Protein AF-A0A843C5N7-F1 (afdb_monomer_lite)

Secondary structure (DSSP, 8-state):
-HHHHHHTTSPB-TTS-EEE-SHHHHHHHHHHHHTTT--HHHHHHHHHHHEEE-HHHIIIIIIT-GGGG--TTPPPPHHHHHHHHHHHHHHHHHHHHHHHHHHHHHHHHHTT-

Radius of gyration: 19.84 Å; chains: 1; bounding box: 40×27×60 Å

Sequence (113 aa):
MELQKFLQTLEKNSVGMYKVYDRFTFDNLFRVLLNEDFEPEDALNFILCNCSLSAIIFEERIYNKYYLSISADDTISPDLAALRNQYLFEIVQNEVLAVVEEIRREIERLEKE

pLDDT: mean 93.26, std 6.06, range [64.69, 98.31]

Structure (mmCIF, N/CA/C/O backbone):
data_AF-A0A843C5N7-F1
#
_entry.id   AF-A0A843C5N7-F1
#
loop_
_atom_site.group_PDB
_atom_site.id
_atom_site.type_symbol
_atom_site.label_atom_id
_atom_site.label_alt_id
_atom_site.label_comp_id
_atom_site.label_asym_id
_atom_site.label_entity_id
_atom_site.label_seq_id
_atom_site.pdbx_PDB_ins_code
_atom_site.Cartn_x
_atom_site.Cartn_y
_atom_site.Cartn_z
_atom_site.occupancy
_atom_site.B_iso_or_equiv
_atom_site.auth_seq_id
_atom_site.auth_comp_id
_atom_site.auth_asym_id
_atom_site.auth_atom_id
_atom_site.pdbx_PDB_model_num
ATOM 1 N N . MET A 1 1 ? -12.938 13.276 -3.064 1.00 64.69 1 MET A N 1
ATOM 2 C CA . MET A 1 1 ? -12.575 13.051 -4.506 1.00 64.69 1 MET A CA 1
ATOM 3 C C . MET A 1 1 ? -11.196 12.404 -4.648 1.00 64.69 1 MET A C 1
ATOM 5 O O . MET A 1 1 ? -10.900 11.828 -5.696 1.00 64.69 1 MET A O 1
ATOM 9 N N . GLU A 1 2 ? -10.349 12.481 -3.625 1.00 85.94 2 GLU A N 1
ATOM 10 C CA . GLU A 1 2 ? -8.999 11.923 -3.662 1.00 85.94 2 GLU A CA 1
ATOM 11 C C . GLU A 1 2 ? -9.010 10.408 -3.479 1.00 85.94 2 GLU A C 1
ATOM 13 O O . GLU A 1 2 ? -8.289 9.714 -4.194 1.00 85.94 2 GLU A O 1
ATOM 18 N N . LEU A 1 3 ? -9.921 9.879 -2.652 1.00 91.31 3 LEU A N 1
ATOM 19 C CA . LEU A 1 3 ? -10.066 8.435 -2.445 1.00 91.31 3 LEU A CA 1
ATOM 20 C C . LEU A 1 3 ? -10.301 7.663 -3.746 1.00 91.31 3 LEU A C 1
ATOM 22 O O . LEU A 1 3 ? -9.590 6.706 -4.029 1.00 91.31 3 LEU A O 1
ATOM 26 N N . GLN A 1 4 ? -11.252 8.082 -4.585 1.00 93.06 4 GLN A N 1
ATOM 27 C CA . GLN A 1 4 ? -11.517 7.384 -5.851 1.00 93.06 4 GLN A CA 1
ATOM 28 C C . GLN A 1 4 ? -10.312 7.409 -6.795 1.00 93.06 4 GLN A C 1
ATOM 30 O O . GLN A 1 4 ? -10.017 6.399 -7.430 1.00 93.06 4 GLN A O 1
ATOM 35 N N . LYS A 1 5 ? -9.605 8.543 -6.870 1.00 93.88 5 LYS A N 1
ATOM 36 C CA . LYS A 1 5 ? -8.386 8.665 -7.679 1.00 93.88 5 LYS A CA 1
ATOM 37 C C . LYS A 1 5 ? -7.288 7.749 -7.150 1.00 93.88 5 LYS A C 1
ATOM 39 O O . LYS A 1 5 ? -6.636 7.081 -7.941 1.00 93.88 5 LYS A O 1
ATOM 44 N N . PHE A 1 6 ? -7.118 7.684 -5.831 1.00 93.44 6 PHE A N 1
ATOM 45 C CA . PHE A 1 6 ? -6.152 6.793 -5.200 1.00 93.44 6 PHE A CA 1
ATOM 46 C C . PHE A 1 6 ? -6.493 5.324 -5.465 1.00 93.44 6 PHE A C 1
ATOM 48 O O . PHE A 1 6 ? -5.645 4.569 -5.916 1.00 93.44 6 PHE A O 1
ATOM 55 N N . LEU A 1 7 ? -7.749 4.916 -5.280 1.00 94.75 7 LEU A N 1
ATOM 56 C CA . LEU A 1 7 ? -8.178 3.534 -5.515 1.00 94.75 7 LEU A CA 1
ATOM 57 C C . LEU A 1 7 ? -7.985 3.080 -6.970 1.00 94.75 7 LEU A C 1
ATOM 59 O O . LEU A 1 7 ? -7.769 1.896 -7.210 1.00 94.75 7 LEU A O 1
ATOM 63 N N . GLN A 1 8 ? -8.037 3.997 -7.939 1.00 94.75 8 GLN A N 1
ATOM 64 C CA . GLN A 1 8 ? -7.759 3.693 -9.348 1.00 94.75 8 GLN A CA 1
ATOM 65 C C . GLN A 1 8 ? -6.286 3.367 -9.626 1.00 94.75 8 GLN A C 1
ATOM 67 O O . GLN A 1 8 ? -6.000 2.751 -10.650 1.00 94.75 8 GLN A O 1
ATOM 72 N N . THR A 1 9 ? -5.357 3.757 -8.747 1.00 94.62 9 THR A N 1
ATOM 73 C CA . THR A 1 9 ? -3.933 3.413 -8.897 1.00 94.62 9 THR A CA 1
ATOM 74 C C . THR A 1 9 ? -3.609 2.019 -8.364 1.00 94.62 9 THR A C 1
ATOM 76 O O . THR A 1 9 ? -2.557 1.470 -8.687 1.00 94.62 9 THR A O 1
ATOM 79 N N . LEU A 1 10 ? -4.505 1.434 -7.563 1.00 95.38 10 LEU A N 1
ATOM 80 C CA . LEU A 1 10 ? -4.294 0.139 -6.934 1.00 95.38 10 LEU A CA 1
ATOM 81 C C . LEU A 1 10 ? -4.721 -1.004 -7.852 1.00 95.38 10 LEU A C 1
ATOM 83 O O . LEU A 1 10 ? -5.828 -1.030 -8.395 1.00 95.38 10 LEU A O 1
ATOM 87 N N . GLU A 1 11 ? -3.860 -2.013 -7.954 1.00 96.31 11 GLU A N 1
ATOM 88 C CA . GLU A 1 11 ? -4.201 -3.265 -8.617 1.00 96.31 11 GLU A CA 1
ATOM 89 C C . GLU A 1 11 ? -5.262 -4.028 -7.804 1.00 96.31 11 GLU A C 1
ATOM 91 O O . GLU A 1 11 ? -5.256 -4.020 -6.570 1.00 96.31 11 GLU A O 1
ATOM 96 N N . LYS A 1 12 ? -6.161 -4.736 -8.492 1.00 97.50 12 LYS A N 1
ATOM 97 C CA . LYS A 1 12 ? -7.117 -5.656 -7.868 1.00 97.50 12 LYS A CA 1
ATOM 98 C C . LYS A 1 12 ? -6.681 -7.106 -8.038 1.00 97.50 12 LYS A C 1
ATOM 100 O O . LYS A 1 12 ? -6.068 -7.472 -9.036 1.00 97.50 12 LYS A O 1
ATOM 105 N N . ASN A 1 13 ? -6.999 -7.952 -7.064 1.00 96.25 13 ASN A N 1
ATOM 106 C CA . ASN A 1 13 ? -6.825 -9.398 -7.194 1.00 96.25 13 ASN A CA 1
ATOM 107 C C . ASN A 1 13 ? -7.976 -10.042 -7.999 1.00 96.25 13 ASN A C 1
ATOM 109 O O . ASN A 1 13 ? -8.913 -9.369 -8.431 1.00 96.25 13 ASN A O 1
ATOM 113 N N . SER A 1 14 ? -7.927 -11.366 -8.177 1.00 96.62 14 SER A N 1
ATOM 114 C CA . SER A 1 14 ? -8.911 -12.130 -8.962 1.00 96.62 14 SER A CA 1
ATOM 115 C C . SER A 1 14 ? -10.347 -12.077 -8.426 1.00 96.62 14 SER A C 1
ATOM 117 O O . SER A 1 14 ? -11.275 -12.395 -9.164 1.00 96.62 14 SER A O 1
ATOM 119 N N . VAL A 1 15 ? -10.543 -11.668 -7.170 1.00 96.00 15 VAL A N 1
ATOM 120 C CA . VAL A 1 15 ? -11.864 -11.517 -6.539 1.00 96.00 15 VAL A CA 1
ATOM 121 C C . VAL A 1 15 ? -12.298 -10.051 -6.423 1.00 96.00 15 VAL A C 1
ATOM 123 O O . VAL A 1 15 ? -13.312 -9.754 -5.800 1.00 96.00 15 VAL A O 1
ATOM 126 N N . GLY A 1 16 ? -11.557 -9.124 -7.039 1.00 96.38 16 GLY A N 1
ATOM 127 C CA . GLY A 1 16 ? -11.929 -7.711 -7.137 1.00 96.38 16 GLY A CA 1
ATOM 128 C C . GLY A 1 16 ? -11.545 -6.837 -5.938 1.00 96.38 16 GLY A C 1
ATOM 129 O O . GLY A 1 16 ? -11.964 -5.678 -5.896 1.00 96.38 16 GLY A O 1
ATOM 130 N N . MET A 1 17 ? -10.740 -7.343 -4.998 1.00 97.75 17 MET A N 1
ATOM 131 C CA . MET A 1 17 ? -10.244 -6.574 -3.848 1.00 97.75 17 MET A CA 1
ATOM 132 C C . MET A 1 17 ? -8.951 -5.833 -4.186 1.00 97.75 17 MET A C 1
ATOM 134 O O . MET A 1 17 ? -8.100 -6.379 -4.892 1.00 97.75 17 MET A O 1
ATOM 138 N N . TYR A 1 18 ? -8.769 -4.627 -3.642 1.00 98.25 18 TYR A N 1
ATOM 139 C CA . TYR A 1 18 ? -7.543 -3.842 -3.826 1.00 98.25 18 TYR A CA 1
ATOM 140 C C . TYR A 1 18 ? -6.358 -4.515 -3.131 1.00 98.25 18 TYR A C 1
ATOM 142 O O . TYR A 1 18 ? -6.452 -4.887 -1.963 1.00 98.25 18 TYR A O 1
ATOM 150 N N . LYS A 1 19 ? -5.238 -4.689 -3.828 1.00 97.75 19 LYS A N 1
ATOM 151 C CA . LYS A 1 19 ? -4.024 -5.271 -3.251 1.00 97.75 19 LYS A CA 1
ATOM 152 C C . LYS A 1 19 ? -3.298 -4.219 -2.417 1.00 97.75 19 LYS A C 1
ATOM 154 O O . LYS A 1 19 ? -2.799 -3.236 -2.954 1.00 97.75 19 LYS A O 1
ATOM 159 N N . VAL A 1 20 ? -3.217 -4.445 -1.109 1.00 97.06 20 VAL A N 1
ATOM 160 C CA . VAL A 1 20 ? -2.511 -3.577 -0.159 1.00 97.06 20 VAL A CA 1
ATOM 161 C C . VAL A 1 20 ? -1.565 -4.455 0.654 1.00 97.06 20 VAL A C 1
ATOM 163 O O . VAL A 1 20 ? -1.913 -4.989 1.706 1.00 97.06 20 VAL A O 1
ATOM 166 N N . TYR A 1 21 ? -0.374 -4.692 0.104 1.00 95.88 21 TYR A N 1
ATOM 167 C CA . TYR A 1 21 ? 0.562 -5.692 0.634 1.00 95.88 21 TYR A CA 1
ATOM 168 C C . TYR A 1 21 ? 1.760 -5.102 1.367 1.00 95.88 21 TYR A C 1
ATOM 170 O O . TYR A 1 21 ? 2.406 -5.818 2.134 1.00 95.88 21 TYR A O 1
ATOM 178 N N . ASP A 1 22 ? 2.031 -3.816 1.177 1.00 92.75 22 ASP A N 1
ATOM 179 C CA . ASP A 1 22 ? 3.115 -3.098 1.828 1.00 92.75 22 ASP A CA 1
ATOM 180 C C . ASP A 1 22 ? 2.581 -1.965 2.714 1.00 92.75 22 ASP A C 1
ATOM 182 O O . ASP A 1 22 ? 1.498 -1.410 2.492 1.00 92.75 22 ASP A O 1
ATOM 186 N N . ARG A 1 23 ? 3.374 -1.615 3.732 1.00 91.31 23 ARG A N 1
ATOM 187 C CA . ARG A 1 23 ? 3.032 -0.579 4.712 1.00 91.31 23 ARG A CA 1
ATOM 188 C C . ARG A 1 23 ? 2.803 0.792 4.094 1.00 91.31 23 ARG A C 1
ATOM 190 O O . ARG A 1 23 ? 1.983 1.537 4.610 1.00 91.31 23 ARG A O 1
ATOM 197 N N . PHE A 1 24 ? 3.517 1.147 3.028 1.00 89.44 24 PHE A N 1
ATOM 198 C CA . PHE A 1 24 ? 3.397 2.479 2.445 1.00 89.44 24 PHE A CA 1
ATOM 199 C C . PHE A 1 24 ? 2.043 2.642 1.773 1.00 89.44 24 PHE A C 1
ATOM 201 O O . PHE A 1 24 ? 1.374 3.649 1.984 1.00 89.44 24 PHE A O 1
ATOM 208 N N . THR A 1 25 ? 1.616 1.635 1.014 1.00 93.62 25 THR A N 1
ATOM 209 C CA . THR A 1 25 ? 0.290 1.614 0.398 1.00 93.62 25 THR A CA 1
ATOM 210 C C . THR A 1 25 ? -0.810 1.633 1.455 1.00 93.62 25 THR A C 1
ATOM 212 O O . THR A 1 25 ? -1.756 2.407 1.314 1.00 93.62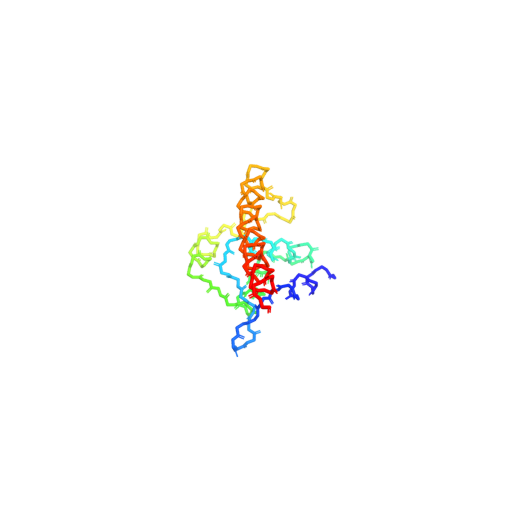 25 THR A O 1
ATOM 215 N N . PHE A 1 26 ? -0.670 0.848 2.532 1.00 95.94 26 PHE A N 1
ATOM 216 C CA . PHE A 1 26 ? -1.622 0.871 3.646 1.00 95.94 26 PHE A CA 1
ATOM 217 C C . PHE A 1 26 ? -1.701 2.258 4.287 1.00 95.94 26 PHE A C 1
ATOM 219 O O . PHE A 1 26 ? -2.785 2.825 4.359 1.00 95.94 26 PHE A O 1
ATOM 226 N N . ASP A 1 27 ? -0.564 2.820 4.703 1.00 94.62 27 ASP A N 1
ATOM 227 C CA . ASP A 1 27 ? -0.525 4.101 5.407 1.00 94.62 27 ASP A CA 1
ATOM 228 C C . ASP A 1 27 ? -1.064 5.227 4.515 1.00 94.62 27 ASP A C 1
ATOM 230 O O . ASP A 1 27 ? -1.824 6.071 4.974 1.00 94.62 27 ASP A O 1
ATOM 234 N N . ASN A 1 28 ? -0.734 5.222 3.220 1.00 93.88 28 ASN A N 1
ATOM 235 C CA . ASN A 1 28 ? -1.253 6.205 2.271 1.00 93.88 28 A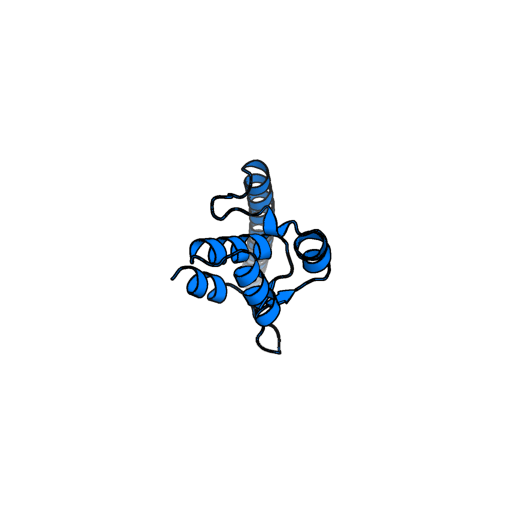SN A CA 1
ATOM 236 C C . ASN A 1 28 ? -2.770 6.082 2.087 1.00 93.88 28 ASN A C 1
ATOM 238 O O . ASN A 1 28 ? -3.460 7.097 2.139 1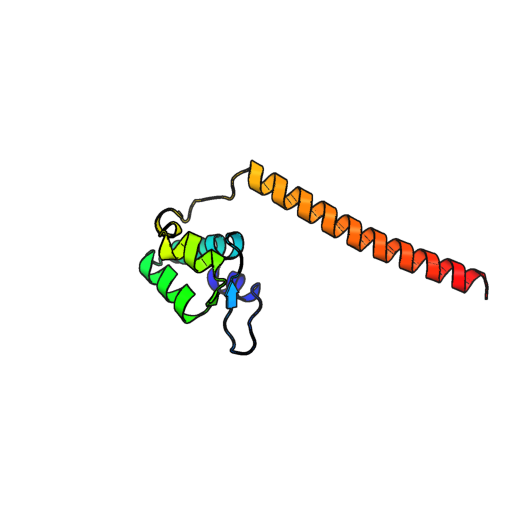.00 93.88 28 ASN A O 1
ATOM 242 N N . LEU A 1 29 ? -3.297 4.865 1.908 1.00 96.19 29 LEU A N 1
ATOM 243 C CA . LEU A 1 29 ? -4.742 4.649 1.811 1.00 96.19 29 LEU A CA 1
ATOM 244 C C . LEU A 1 29 ? -5.449 5.086 3.097 1.00 96.19 29 LEU A C 1
ATOM 246 O O . LEU A 1 29 ? -6.477 5.752 3.033 1.00 96.19 29 LEU A O 1
ATOM 250 N N . PHE A 1 30 ? -4.879 4.741 4.253 1.00 96.62 30 PHE A N 1
ATOM 251 C CA . PHE A 1 30 ? -5.423 5.103 5.555 1.00 96.62 30 PHE A CA 1
ATOM 252 C C . PHE A 1 30 ? -5.500 6.625 5.714 1.00 96.62 30 PHE A C 1
ATOM 254 O O . PHE A 1 30 ? -6.565 7.145 6.021 1.00 96.62 30 PHE A O 1
ATOM 261 N N . ARG A 1 31 ? -4.425 7.359 5.394 1.00 95.06 31 ARG A N 1
ATOM 262 C CA . ARG A 1 31 ? -4.429 8.834 5.416 1.00 95.06 31 ARG A CA 1
ATOM 263 C C . ARG A 1 31 ? -5.460 9.440 4.473 1.00 95.06 31 ARG A C 1
ATOM 265 O O . ARG A 1 31 ? -6.134 10.391 4.844 1.00 95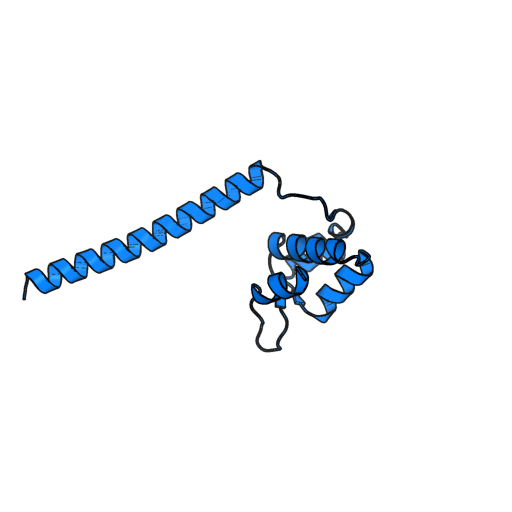.06 31 ARG A O 1
ATOM 272 N N . VAL A 1 32 ? -5.603 8.889 3.267 1.00 95.06 32 VAL A N 1
ATOM 273 C CA . VAL A 1 32 ? -6.614 9.354 2.306 1.00 95.06 32 VAL A CA 1
ATOM 274 C C . VAL A 1 32 ? -8.029 9.153 2.852 1.00 95.06 32 VAL A C 1
ATOM 276 O O . VAL A 1 32 ? -8.875 10.014 2.642 1.00 95.06 32 VAL A O 1
ATOM 279 N N . LEU A 1 33 ? -8.289 8.057 3.570 1.00 96.38 33 LEU A N 1
ATOM 280 C CA . LEU A 1 33 ? -9.576 7.833 4.234 1.00 96.38 33 LEU A CA 1
ATOM 281 C C . LEU A 1 33 ? -9.806 8.847 5.361 1.00 96.38 33 LEU A C 1
ATOM 283 O O . LEU A 1 33 ? -10.872 9.453 5.402 1.00 96.38 33 LEU A O 1
ATOM 287 N N . LEU A 1 34 ? -8.804 9.091 6.213 1.00 95.56 34 LEU A N 1
ATOM 288 C CA . LEU A 1 34 ? -8.896 10.106 7.273 1.00 95.56 34 LEU A CA 1
ATOM 289 C C . LEU A 1 34 ? -9.159 11.515 6.705 1.00 95.56 34 LEU A C 1
ATOM 291 O O . LEU A 1 34 ? -9.961 12.257 7.257 1.00 95.56 34 LEU A O 1
ATOM 295 N N . ASN A 1 35 ? -8.538 11.867 5.573 1.00 94.31 35 ASN A N 1
ATOM 296 C CA . ASN A 1 35 ? -8.765 13.142 4.875 1.00 94.31 35 ASN A CA 1
ATOM 297 C C . ASN A 1 35 ? -10.160 13.273 4.243 1.00 94.31 35 ASN A C 1
ATOM 299 O O . ASN A 1 35 ? -10.560 14.374 3.874 1.00 94.31 35 ASN A O 1
ATOM 303 N N . GLU A 1 36 ? -10.895 12.173 4.083 1.00 94.31 36 GLU A N 1
ATOM 304 C CA . GLU A 1 36 ? -12.294 12.182 3.635 1.00 94.31 36 GLU A CA 1
ATOM 305 C C . GLU A 1 36 ? -13.250 12.021 4.838 1.00 94.31 36 GLU A C 1
ATOM 307 O O . GLU A 1 36 ? -14.355 11.502 4.684 1.00 94.31 36 GLU A O 1
ATOM 312 N N . ASP A 1 37 ? -12.812 12.464 6.025 1.00 94.12 37 ASP A N 1
ATOM 313 C CA . ASP A 1 37 ? -13.558 12.501 7.291 1.00 94.12 37 ASP A CA 1
ATOM 314 C C . ASP A 1 37 ? -13.972 11.120 7.841 1.00 94.12 37 ASP A C 1
ATOM 316 O O . ASP A 1 37 ? -14.956 10.997 8.573 1.00 94.12 37 ASP A O 1
ATOM 320 N N . PHE A 1 38 ? -13.231 10.057 7.507 1.00 96.31 38 PHE A N 1
ATOM 321 C CA . PHE A 1 38 ? -13.424 8.760 8.158 1.00 96.31 38 PHE A CA 1
ATOM 322 C C . PHE A 1 38 ? -12.782 8.772 9.545 1.00 96.31 38 PHE A C 1
ATOM 324 O O . PHE A 1 38 ? -11.606 9.105 9.689 1.00 96.31 38 PHE A O 1
ATOM 331 N N . GLU A 1 39 ? -13.517 8.295 10.549 1.00 96.56 39 GLU A N 1
ATOM 332 C CA . GLU A 1 39 ? -12.922 7.936 11.836 1.00 96.56 39 GLU A CA 1
ATOM 333 C C . GLU A 1 39 ? -11.972 6.731 11.664 1.00 96.56 39 GLU A C 1
ATOM 335 O O . GLU A 1 39 ? -12.177 5.908 10.759 1.00 96.56 39 GLU A O 1
ATOM 340 N N . PRO A 1 40 ? -10.936 6.570 12.509 1.00 96.50 40 PRO A N 1
ATOM 341 C CA . PRO A 1 40 ? -9.942 5.506 12.353 1.00 96.50 40 PRO A CA 1
ATOM 342 C C . PRO A 1 40 ? -10.540 4.097 12.237 1.00 96.50 40 PRO A C 1
ATOM 344 O O . PRO A 1 40 ? -10.080 3.279 11.435 1.00 96.50 40 PRO A O 1
ATOM 347 N N . GLU A 1 41 ? -11.583 3.801 13.010 1.00 97.06 41 GLU A N 1
ATOM 348 C CA . GLU A 1 41 ? -12.295 2.527 12.967 1.00 97.06 41 GLU A CA 1
ATOM 349 C C . GLU A 1 41 ? -13.054 2.326 11.648 1.00 97.06 41 GLU A C 1
ATOM 351 O O . GLU A 1 41 ? -13.042 1.223 11.094 1.00 97.06 41 GLU A O 1
ATOM 356 N N . ASP A 1 42 ? -13.667 3.379 11.107 1.00 97.94 42 ASP A N 1
ATOM 357 C CA . ASP A 1 42 ? -14.377 3.332 9.827 1.00 97.94 42 ASP A CA 1
ATOM 358 C C . ASP A 1 42 ? -13.402 3.187 8.656 1.00 97.94 42 ASP A C 1
ATOM 360 O O . ASP A 1 42 ? -13.642 2.400 7.734 1.00 97.94 42 ASP A O 1
ATOM 364 N N . ALA A 1 43 ? -12.259 3.874 8.718 1.00 97.81 43 ALA A N 1
ATOM 365 C CA . ALA A 1 43 ? -11.174 3.721 7.757 1.00 97.81 43 ALA A CA 1
ATOM 366 C C . ALA A 1 43 ? -10.630 2.283 7.761 1.00 97.81 43 ALA A C 1
ATOM 368 O O . ALA A 1 43 ? -10.471 1.663 6.704 1.00 97.81 43 ALA A O 1
ATOM 369 N N . LEU A 1 44 ? -10.403 1.703 8.945 1.00 98.19 44 LEU A N 1
ATOM 370 C CA . LEU A 1 44 ? -9.972 0.312 9.059 1.00 98.19 44 LEU A CA 1
ATOM 371 C C . LEU A 1 44 ? -11.032 -0.654 8.515 1.00 98.19 44 LEU A C 1
ATOM 373 O O . LEU A 1 44 ? -10.690 -1.569 7.763 1.00 98.19 44 LEU A O 1
ATOM 377 N N . ASN A 1 45 ? -12.309 -0.448 8.846 1.00 98.31 45 ASN A N 1
ATOM 378 C CA . ASN A 1 45 ? -13.408 -1.266 8.331 1.00 98.31 45 ASN A CA 1
ATOM 379 C C . ASN A 1 45 ? -13.477 -1.218 6.803 1.00 98.31 45 ASN A C 1
ATOM 381 O O . ASN A 1 45 ? -13.597 -2.262 6.158 1.00 98.31 45 ASN A O 1
ATOM 385 N N . PHE A 1 46 ? -13.328 -0.031 6.208 1.00 98.06 46 PHE A N 1
ATOM 386 C CA . PHE A 1 46 ? -13.252 0.110 4.758 1.00 98.06 46 PHE A CA 1
ATOM 387 C C . PHE A 1 46 ? -12.135 -0.763 4.175 1.00 98.06 46 PHE A C 1
ATOM 389 O O . PHE A 1 46 ? -12.371 -1.512 3.222 1.00 98.06 46 PHE A O 1
ATOM 396 N N . ILE A 1 47 ? -10.932 -0.708 4.754 1.00 97.94 47 ILE A N 1
ATOM 397 C CA . ILE A 1 47 ? -9.788 -1.495 4.285 1.00 97.94 47 ILE A CA 1
ATOM 398 C C . ILE A 1 47 ? -10.063 -2.995 4.425 1.00 97.94 47 ILE A C 1
ATOM 400 O O . ILE A 1 47 ? -9.876 -3.732 3.460 1.00 97.94 47 ILE A O 1
ATOM 404 N N . LEU A 1 48 ? -10.557 -3.450 5.577 1.00 97.81 48 LEU A N 1
ATOM 405 C CA . LEU A 1 48 ? -10.849 -4.865 5.825 1.00 97.81 48 LEU A CA 1
ATOM 406 C C . LEU A 1 48 ? -11.914 -5.429 4.872 1.00 97.81 48 LEU A C 1
ATOM 408 O O . LEU A 1 48 ? -11.826 -6.589 4.473 1.00 97.81 48 LEU A O 1
ATOM 412 N N . CYS A 1 49 ? -12.900 -4.620 4.480 1.00 97.75 49 CYS A N 1
ATOM 413 C CA . CYS A 1 49 ? -13.960 -5.050 3.569 1.00 97.75 49 CYS A CA 1
ATOM 414 C C . CYS A 1 49 ? -13.561 -5.006 2.088 1.00 97.75 49 CYS A C 1
ATOM 416 O O . CYS A 1 49 ? -14.119 -5.759 1.291 1.00 97.75 49 CYS A O 1
ATOM 418 N N . ASN A 1 50 ? -12.630 -4.130 1.698 1.00 98.00 50 ASN A N 1
ATOM 419 C CA . ASN A 1 50 ? -12.355 -3.845 0.283 1.00 98.00 50 ASN A CA 1
ATOM 420 C C . ASN A 1 50 ? -10.943 -4.235 -0.178 1.00 98.00 50 ASN A C 1
ATOM 422 O O . ASN A 1 50 ? -10.690 -4.272 -1.386 1.00 98.00 50 ASN A O 1
ATOM 426 N N . CYS A 1 51 ? -10.021 -4.527 0.743 1.00 97.88 51 CYS A N 1
ATOM 427 C CA . CYS A 1 51 ? -8.616 -4.772 0.427 1.00 97.88 51 CYS A CA 1
ATOM 428 C C . CYS A 1 51 ? -8.171 -6.202 0.755 1.00 97.88 51 CYS A C 1
ATOM 430 O O . CYS A 1 51 ? -8.521 -6.785 1.777 1.00 97.88 51 CYS A O 1
ATOM 432 N N . SER A 1 52 ? -7.334 -6.755 -0.117 1.00 97.88 52 SER A N 1
ATOM 433 C CA . SER A 1 52 ? -6.535 -7.943 0.149 1.00 97.88 52 SER A CA 1
ATOM 434 C C . SER A 1 52 ? -5.240 -7.497 0.816 1.00 97.88 52 SER A C 1
ATOM 436 O O . SER A 1 52 ? -4.497 -6.700 0.242 1.00 97.88 52 SER A O 1
ATOM 438 N N . LEU A 1 53 ? -4.977 -8.011 2.016 1.00 97.56 53 LEU A N 1
ATOM 439 C CA . LEU A 1 53 ? -3.847 -7.600 2.849 1.00 97.56 53 LEU A CA 1
ATOM 440 C C . LEU A 1 53 ? -2.797 -8.704 2.953 1.00 97.56 53 LEU A C 1
ATOM 442 O O . LEU A 1 53 ? -3.123 -9.892 2.912 1.00 97.56 53 LEU A O 1
ATOM 446 N N . SER A 1 54 ? -1.536 -8.312 3.122 1.00 96.88 54 SER A N 1
ATOM 447 C CA . SER A 1 54 ? -0.469 -9.247 3.481 1.00 96.88 54 SER A CA 1
ATOM 448 C C . SER A 1 54 ? -0.481 -9.537 4.987 1.00 96.88 54 SER A C 1
ATOM 450 O O . SER A 1 54 ? -1.010 -8.758 5.785 1.00 96.88 54 SER A O 1
ATOM 452 N N . ALA A 1 55 ? 0.149 -10.642 5.394 1.00 96.62 55 ALA A N 1
ATOM 453 C CA . ALA A 1 55 ? 0.311 -10.976 6.811 1.00 96.62 55 ALA A CA 1
ATOM 454 C C . ALA A 1 55 ? 1.074 -9.883 7.586 1.00 96.62 55 ALA A C 1
ATOM 456 O O . ALA A 1 55 ? 0.726 -9.587 8.724 1.00 96.62 55 ALA A O 1
ATOM 457 N N . ILE A 1 56 ? 2.051 -9.236 6.939 1.00 94.69 56 ILE A N 1
ATOM 458 C CA . ILE A 1 56 ? 2.854 -8.155 7.530 1.00 94.69 56 ILE A CA 1
ATOM 459 C C . ILE A 1 56 ? 1.971 -6.955 7.887 1.00 94.69 56 ILE A C 1
ATOM 461 O O . ILE A 1 56 ? 2.095 -6.409 8.977 1.00 94.69 56 ILE A O 1
ATOM 465 N N . ILE A 1 57 ? 1.038 -6.565 7.010 1.00 96.75 57 ILE A N 1
ATOM 466 C CA . ILE A 1 57 ? 0.086 -5.487 7.319 1.00 96.75 57 ILE A CA 1
ATOM 467 C C . ILE A 1 57 ? -0.783 -5.852 8.520 1.00 96.75 57 ILE A C 1
ATOM 469 O O . ILE A 1 57 ? -0.982 -5.031 9.418 1.00 96.75 57 ILE A O 1
ATOM 473 N N . PHE A 1 58 ? -1.285 -7.087 8.549 1.00 95.00 58 PHE A N 1
ATOM 474 C CA . PHE A 1 58 ? -2.088 -7.557 9.668 1.00 95.00 58 PHE A CA 1
ATOM 475 C C . PHE A 1 58 ? -1.325 -7.497 10.987 1.00 95.00 58 PHE A C 1
ATOM 477 O O . PHE A 1 58 ? -1.867 -6.984 11.958 1.00 95.00 58 PHE A O 1
ATOM 484 N N . GLU A 1 59 ? -0.085 -7.971 11.029 1.00 95.81 59 GLU A N 1
ATOM 485 C CA . GLU A 1 59 ? 0.727 -7.960 12.244 1.00 95.81 59 GLU A CA 1
ATOM 486 C C . GLU A 1 59 ? 1.111 -6.533 12.657 1.00 95.81 59 GLU A C 1
ATOM 488 O O . GLU A 1 59 ? 0.812 -6.080 13.764 1.00 95.81 59 GLU A O 1
ATOM 493 N N . GLU A 1 60 ? 1.743 -5.794 11.751 1.00 94.50 60 GLU A N 1
ATOM 494 C CA . GLU A 1 60 ? 2.380 -4.530 12.093 1.00 94.50 60 GLU A CA 1
ATOM 495 C C . GLU A 1 60 ? 1.386 -3.383 12.225 1.00 94.50 60 GLU A C 1
ATOM 497 O O . GLU A 1 60 ? 1.582 -2.513 13.067 1.00 94.50 60 GLU A O 1
ATOM 502 N N . ARG A 1 61 ? 0.337 -3.327 11.399 1.00 95.75 61 ARG A N 1
ATOM 503 C CA . ARG A 1 61 ? -0.612 -2.206 11.428 1.00 95.75 61 ARG A CA 1
ATOM 504 C C . ARG A 1 61 ? -1.828 -2.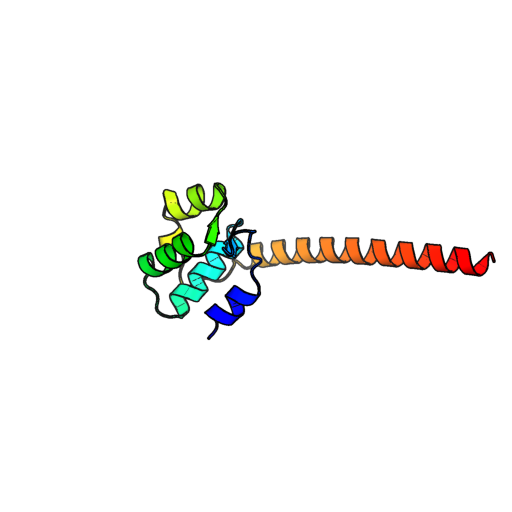522 12.260 1.00 95.75 61 ARG A C 1
ATOM 506 O O . ARG A 1 61 ? -2.150 -1.740 13.148 1.00 95.75 61 ARG A O 1
ATOM 513 N N . ILE A 1 62 ? -2.476 -3.651 11.998 1.00 96.50 62 ILE A N 1
ATOM 514 C CA . ILE A 1 62 ? -3.801 -3.947 12.548 1.00 96.50 62 ILE A CA 1
ATOM 515 C C . ILE A 1 62 ? -3.690 -4.536 13.956 1.00 96.50 62 ILE A C 1
ATOM 517 O O . ILE A 1 62 ? -4.234 -3.972 14.903 1.00 96.50 62 ILE A O 1
ATOM 521 N N . TYR A 1 63 ? -2.957 -5.639 14.112 1.00 96.88 63 TYR A N 1
ATOM 522 C CA . TYR A 1 63 ? -2.813 -6.364 15.374 1.00 96.88 63 TYR A CA 1
ATOM 523 C C . TYR A 1 63 ? -2.096 -5.516 16.429 1.00 96.88 63 TYR A C 1
ATOM 525 O O . TYR A 1 63 ? -2.614 -5.339 17.532 1.00 96.88 63 TYR A O 1
ATOM 533 N N . ASN A 1 64 ? -0.968 -4.901 16.061 1.00 96.44 64 ASN A N 1
ATOM 534 C CA . ASN A 1 64 ? -0.243 -3.968 16.931 1.00 96.44 64 ASN A CA 1
ATOM 535 C C . ASN A 1 64 ? -0.918 -2.590 17.060 1.00 96.44 64 ASN A C 1
ATOM 537 O O . ASN A 1 64 ? -0.440 -1.744 17.812 1.00 96.44 64 ASN A O 1
ATOM 541 N N . LYS A 1 65 ? -2.027 -2.357 16.345 1.00 96.75 65 LYS A N 1
ATOM 542 C CA . LYS A 1 65 ? -2.809 -1.111 16.351 1.00 96.75 65 LYS A CA 1
ATOM 543 C C . LYS A 1 65 ? -2.028 0.153 15.975 1.00 96.75 65 LYS A C 1
ATOM 545 O O . LYS A 1 65 ? -2.467 1.254 16.294 1.00 96.75 65 LYS A O 1
ATOM 550 N N . TYR A 1 66 ? -0.911 0.031 15.258 1.00 95.25 66 TYR A N 1
ATOM 551 C CA . TYR A 1 66 ? -0.164 1.200 14.785 1.00 95.25 66 TYR A CA 1
ATOM 552 C C . TYR A 1 66 ? -0.949 2.060 13.789 1.00 95.25 66 TYR A C 1
ATOM 554 O O . TYR A 1 66 ? -0.596 3.220 13.610 1.00 95.25 66 TYR A O 1
ATOM 562 N N . TYR A 1 67 ? -2.039 1.550 13.201 1.00 95.06 67 TYR A N 1
ATOM 563 C CA . TYR A 1 67 ? -2.951 2.381 12.408 1.00 95.06 67 TYR A CA 1
ATOM 564 C C . TYR A 1 67 ? -3.548 3.556 13.209 1.00 95.06 67 TYR A C 1
ATOM 566 O O . TYR A 1 67 ? -3.801 4.604 12.631 1.00 95.06 67 TYR A O 1
ATOM 574 N N . LEU A 1 68 ? -3.704 3.428 14.535 1.00 95.75 68 LEU A N 1
ATOM 575 C CA . LEU A 1 68 ? -4.199 4.506 15.406 1.00 95.75 68 LEU A CA 1
ATOM 576 C C . LEU A 1 68 ? -3.192 5.648 15.588 1.00 95.75 68 LEU A C 1
ATOM 578 O O . LEU A 1 68 ? -3.542 6.710 16.089 1.00 95.75 68 LEU A O 1
ATOM 582 N N . SER A 1 69 ? -1.927 5.417 15.240 1.00 92.94 69 SER A N 1
ATOM 583 C CA . SER A 1 69 ? -0.872 6.429 15.301 1.00 92.94 69 SER A CA 1
ATOM 584 C C . SER A 1 69 ? -0.676 7.153 13.971 1.00 92.94 69 SER A C 1
ATOM 586 O O . SER A 1 69 ? 0.189 8.018 13.898 1.00 92.94 69 SER A O 1
ATOM 588 N N . ILE A 1 70 ? -1.435 6.794 12.931 1.00 92.75 70 ILE A N 1
ATOM 589 C CA . ILE A 1 70 ? -1.381 7.450 11.625 1.00 92.75 70 ILE A CA 1
ATOM 590 C C . ILE A 1 70 ? -2.268 8.692 11.677 1.00 92.75 70 ILE A C 1
ATOM 592 O O . ILE A 1 70 ? -3.471 8.587 11.904 1.00 92.75 70 ILE A O 1
ATOM 596 N N . SER A 1 71 ? -1.678 9.856 11.424 1.00 91.06 71 SER A N 1
ATOM 597 C CA . SER A 1 71 ? -2.403 11.110 11.223 1.00 91.06 71 SER A CA 1
ATOM 598 C C . SER A 1 71 ? -2.619 11.387 9.738 1.00 91.06 71 SER A C 1
ATOM 600 O O . SER A 1 71 ? -1.784 11.041 8.900 1.00 91.06 71 SER A O 1
ATOM 602 N N . ALA A 1 72 ? -3.716 12.066 9.409 1.00 88.19 72 ALA A N 1
ATOM 603 C CA . ALA A 1 72 ? -4.000 12.527 8.052 1.00 88.19 72 ALA A CA 1
ATOM 604 C C . ALA A 1 72 ? -2.925 13.508 7.532 1.00 88.19 72 ALA A C 1
ATOM 606 O O . ALA A 1 72 ? -2.594 13.495 6.345 1.00 88.19 72 ALA A O 1
ATOM 607 N N . ASP A 1 73 ? -2.317 14.272 8.448 1.00 85.69 73 ASP A N 1
ATOM 608 C CA . ASP A 1 73 ? -1.236 15.227 8.177 1.00 85.69 73 ASP A CA 1
ATOM 609 C C . ASP A 1 73 ? 0.158 14.578 8.112 1.00 85.69 73 ASP A C 1
ATOM 611 O O . ASP A 1 73 ? 1.147 15.247 7.790 1.00 85.69 73 ASP A O 1
ATOM 615 N N . ASP A 1 74 ? 0.275 13.283 8.434 1.00 79.44 74 ASP A N 1
ATOM 616 C CA . ASP A 1 74 ? 1.573 12.619 8.432 1.00 79.44 74 ASP A CA 1
ATOM 617 C C . ASP A 1 74 ? 2.127 12.540 7.013 1.00 79.44 74 ASP A C 1
ATOM 619 O O . ASP A 1 74 ? 1.519 12.001 6.085 1.00 79.44 74 ASP A O 1
ATOM 623 N N . THR A 1 75 ? 3.358 13.006 6.859 1.00 76.19 75 THR A N 1
ATOM 624 C CA . THR A 1 75 ? 4.122 12.837 5.627 1.00 76.19 75 THR A CA 1
ATOM 625 C C . THR A 1 75 ? 5.167 11.749 5.818 1.00 76.19 75 THR A C 1
ATOM 627 O O . THR A 1 75 ? 5.639 11.493 6.927 1.00 76.19 75 THR A O 1
ATOM 630 N N . ILE A 1 76 ? 5.532 11.072 4.724 1.00 74.75 76 ILE A N 1
ATOM 631 C CA . ILE A 1 76 ? 6.709 10.199 4.733 1.00 74.75 76 ILE A CA 1
ATOM 632 C C . ILE A 1 76 ? 7.897 11.026 5.237 1.00 74.75 76 ILE A C 1
ATOM 634 O O . ILE A 1 76 ? 8.124 12.144 4.766 1.00 74.75 76 ILE A O 1
ATOM 638 N N . SER A 1 77 ? 8.651 10.471 6.185 1.00 78.00 77 SER A N 1
ATOM 639 C CA . SER A 1 77 ? 9.809 11.163 6.732 1.00 78.00 77 SER A CA 1
ATOM 640 C C . SER A 1 77 ? 10.825 11.463 5.614 1.00 78.00 77 SER A C 1
ATOM 642 O O . SER A 1 77 ? 10.974 10.658 4.686 1.00 78.00 77 SER A O 1
ATOM 644 N N . PRO A 1 78 ? 11.513 12.621 5.640 1.00 79.69 78 PRO A N 1
ATOM 645 C CA . PRO A 1 78 ? 12.372 13.044 4.530 1.00 79.69 78 PRO A CA 1
ATOM 646 C C . PRO A 1 78 ? 13.469 12.037 4.161 1.00 79.69 78 PRO A C 1
ATOM 648 O O . PRO A 1 78 ? 13.781 11.858 2.985 1.00 79.69 78 PRO A O 1
ATOM 651 N N . ASP A 1 79 ? 14.029 11.356 5.158 1.00 80.88 79 ASP A N 1
ATOM 652 C CA . ASP A 1 79 ? 15.025 10.294 5.007 1.00 80.88 79 ASP A CA 1
ATOM 653 C C . ASP A 1 79 ? 14.458 9.073 4.273 1.00 80.88 79 ASP A C 1
ATOM 655 O O . ASP A 1 79 ? 15.070 8.564 3.332 1.00 80.88 79 ASP A O 1
ATOM 659 N N . LEU A 1 80 ? 13.249 8.645 4.633 1.00 81.69 80 LEU A N 1
ATOM 660 C CA . LEU A 1 80 ? 12.578 7.522 3.991 1.00 81.69 80 LEU A CA 1
ATOM 661 C C . LEU A 1 80 ? 12.114 7.881 2.573 1.00 81.69 80 LEU A C 1
ATOM 663 O O . LEU A 1 80 ? 12.171 7.045 1.670 1.00 81.69 80 LEU A O 1
ATOM 667 N N . ALA A 1 81 ? 11.727 9.141 2.349 1.00 82.56 81 ALA A N 1
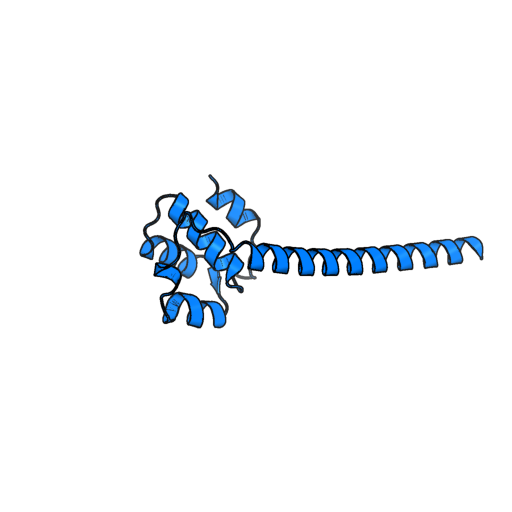ATOM 668 C CA . ALA A 1 81 ? 11.442 9.682 1.022 1.00 82.56 81 ALA A CA 1
ATOM 669 C C . ALA A 1 81 ? 12.683 9.625 0.124 1.00 82.56 81 ALA A C 1
ATOM 671 O O . ALA A 1 81 ? 12.603 9.172 -1.019 1.00 82.56 81 ALA A O 1
ATOM 672 N N . ALA A 1 82 ? 13.826 10.071 0.651 1.00 86.81 82 ALA A N 1
ATOM 673 C CA . ALA A 1 82 ? 15.097 10.058 -0.056 1.00 86.81 82 ALA A CA 1
ATOM 674 C C . ALA A 1 82 ? 15.515 8.625 -0.407 1.00 86.81 82 ALA A C 1
ATOM 676 O O . ALA A 1 82 ? 15.831 8.354 -1.565 1.00 86.81 82 ALA A O 1
ATOM 677 N N . LEU A 1 83 ? 15.421 7.699 0.552 1.00 88.12 83 LEU A N 1
ATOM 678 C CA . LEU A 1 83 ? 15.738 6.289 0.337 1.00 88.12 83 LEU A CA 1
ATOM 679 C C . LEU A 1 83 ? 14.837 5.657 -0.734 1.00 88.12 83 LEU A C 1
ATOM 681 O O . LEU A 1 83 ? 15.328 5.009 -1.656 1.00 88.12 83 LEU A O 1
ATOM 685 N N . ARG A 1 84 ? 13.518 5.888 -0.665 1.00 86.00 84 ARG A N 1
ATOM 686 C CA . ARG A 1 84 ? 12.564 5.416 -1.682 1.00 86.00 84 ARG A CA 1
ATOM 687 C C . ARG A 1 84 ? 12.923 5.944 -3.070 1.00 86.00 84 ARG A C 1
ATOM 689 O O . ARG A 1 84 ? 12.917 5.184 -4.034 1.00 86.00 84 ARG A O 1
ATOM 696 N N . ASN A 1 85 ? 13.219 7.238 -3.177 1.00 88.00 85 ASN A N 1
ATOM 697 C CA . ASN A 1 85 ? 13.548 7.865 -4.453 1.00 88.00 85 ASN A CA 1
ATOM 698 C C . ASN A 1 85 ? 14.873 7.332 -5.022 1.00 88.00 85 ASN A C 1
ATOM 700 O O . ASN A 1 85 ? 14.975 7.163 -6.233 1.00 88.00 85 ASN A O 1
ATOM 704 N N . GLN A 1 86 ? 15.853 7.024 -4.167 1.00 93.06 86 GLN A N 1
ATOM 705 C CA . GLN A 1 86 ? 17.111 6.401 -4.576 1.00 93.06 86 GLN A CA 1
ATOM 706 C C . GLN A 1 86 ? 16.878 5.020 -5.203 1.00 93.06 86 GLN A C 1
ATOM 708 O O . GLN A 1 86 ? 17.330 4.785 -6.321 1.00 93.06 86 GLN A O 1
ATOM 713 N N . TYR A 1 87 ? 16.124 4.139 -4.536 1.00 91.12 87 TYR A N 1
ATOM 714 C CA . TYR A 1 87 ? 15.799 2.817 -5.088 1.00 91.12 87 TYR A CA 1
ATOM 715 C C . TYR A 1 87 ? 14.974 2.909 -6.372 1.00 91.12 87 TYR A C 1
ATOM 717 O O . TYR A 1 87 ? 15.225 2.176 -7.324 1.00 91.12 87 TYR A O 1
ATOM 725 N N . LEU A 1 88 ? 14.005 3.828 -6.424 1.00 89.31 88 LEU A N 1
ATOM 726 C CA . LEU A 1 88 ? 13.215 4.049 -7.633 1.00 89.31 88 LEU A CA 1
ATOM 727 C C . LEU A 1 88 ? 14.109 4.471 -8.806 1.00 89.31 88 LEU A C 1
ATOM 729 O O . LEU A 1 88 ? 13.946 3.969 -9.915 1.00 89.31 88 LEU A O 1
ATOM 733 N N . PHE A 1 89 ? 15.061 5.371 -8.558 1.00 93.31 89 PHE A N 1
ATOM 734 C CA . PHE A 1 89 ? 16.007 5.821 -9.570 1.00 93.31 89 PHE A CA 1
ATOM 735 C C . PHE A 1 89 ? 16.894 4.676 -10.063 1.00 93.31 89 PHE A C 1
ATOM 737 O O . PHE A 1 89 ? 17.050 4.516 -11.269 1.00 93.31 89 PHE A O 1
ATOM 744 N N . GLU A 1 90 ? 17.405 3.842 -9.157 1.00 94.38 90 GLU A N 1
ATOM 745 C CA . GLU A 1 90 ? 18.213 2.670 -9.504 1.00 94.38 90 GLU A CA 1
ATOM 746 C C . GLU A 1 90 ? 17.433 1.661 -10.365 1.00 94.38 90 GLU A C 1
ATOM 748 O O . GLU A 1 90 ? 17.940 1.199 -11.387 1.00 94.38 90 GLU A O 1
ATOM 753 N N . ILE A 1 91 ? 16.172 1.374 -10.021 1.00 93.19 91 ILE A N 1
ATOM 754 C CA . ILE A 1 91 ? 15.297 0.500 -10.821 1.00 93.19 91 ILE A CA 1
ATOM 755 C C . ILE A 1 91 ? 15.115 1.070 -12.231 1.00 93.19 91 ILE A C 1
ATOM 757 O O . ILE A 1 91 ? 15.339 0.368 -13.214 1.00 93.19 91 ILE A O 1
ATOM 761 N N . VAL A 1 92 ? 14.756 2.352 -12.341 1.00 93.69 92 VAL A N 1
ATOM 762 C CA . VAL A 1 92 ? 14.552 3.003 -13.643 1.00 93.69 92 VAL A CA 1
ATOM 763 C C . VAL A 1 92 ? 15.842 3.014 -14.463 1.00 93.69 92 VAL A C 1
ATOM 765 O O . VAL A 1 92 ? 15.800 2.752 -15.662 1.00 93.69 92 VAL A O 1
ATOM 768 N N . GLN A 1 93 ? 16.991 3.284 -13.840 1.00 95.44 93 GLN A N 1
ATOM 769 C CA . GLN A 1 93 ? 18.285 3.237 -14.520 1.00 95.44 93 GLN A CA 1
ATOM 770 C C . GLN A 1 93 ? 18.582 1.850 -15.091 1.00 95.44 93 GLN A C 1
ATOM 772 O O . GLN A 1 93 ? 19.025 1.755 -16.235 1.00 95.44 93 GLN A O 1
ATOM 777 N N . ASN A 1 94 ? 18.311 0.791 -14.327 1.00 94.62 94 ASN A N 1
ATOM 778 C CA . ASN A 1 94 ? 18.533 -0.583 -14.771 1.00 94.62 94 ASN A CA 1
ATOM 779 C C . ASN A 1 94 ? 17.627 -0.959 -15.953 1.00 94.62 94 ASN A C 1
ATOM 781 O O . ASN A 1 94 ? 18.112 -1.518 -16.936 1.00 94.62 94 ASN A O 1
ATOM 785 N N . GLU A 1 95 ? 16.344 -0.595 -15.900 1.00 94.12 95 GLU A N 1
ATOM 786 C CA . GLU A 1 95 ? 15.393 -0.822 -16.999 1.00 94.12 95 GLU A CA 1
ATOM 787 C C . GLU A 1 95 ? 15.794 -0.050 -18.268 1.00 94.12 95 GLU A C 1
ATOM 789 O O . GLU A 1 95 ? 15.824 -0.607 -19.366 1.00 94.12 95 GLU A O 1
ATOM 794 N N . VAL A 1 96 ? 16.180 1.224 -18.134 1.00 95.69 96 VAL A N 1
ATOM 795 C CA . VAL A 1 96 ? 16.644 2.041 -19.269 1.00 95.69 96 VAL A CA 1
ATOM 796 C C . VAL A 1 96 ? 17.912 1.455 -19.885 1.00 95.69 96 VAL A C 1
ATOM 798 O O . VAL A 1 96 ? 18.020 1.385 -21.109 1.00 95.69 96 VAL A O 1
ATOM 801 N N . LEU A 1 97 ? 18.865 1.016 -19.062 1.00 96.00 97 LEU A N 1
ATOM 802 C CA . LEU A 1 97 ? 20.097 0.400 -19.547 1.00 96.00 97 LEU A CA 1
ATOM 803 C C . LEU A 1 97 ? 19.806 -0.883 -20.336 1.00 96.00 97 LEU A C 1
ATOM 805 O O . LEU A 1 97 ? 20.391 -1.083 -21.399 1.00 96.00 97 LEU A O 1
ATOM 809 N N . ALA A 1 98 ? 18.876 -1.716 -19.859 1.00 95.50 98 ALA A N 1
ATOM 810 C CA . ALA A 1 98 ? 18.465 -2.930 -20.557 1.00 95.50 98 ALA A CA 1
ATOM 811 C C . ALA A 1 98 ? 17.904 -2.624 -21.957 1.00 95.50 98 ALA A C 1
ATOM 813 O O . ALA A 1 98 ? 18.333 -3.238 -22.936 1.00 95.50 98 ALA A O 1
ATOM 814 N N . VAL A 1 99 ? 17.027 -1.620 -22.068 1.00 96.50 99 VAL A N 1
ATOM 815 C CA . VAL A 1 99 ? 16.461 -1.176 -23.353 1.00 96.50 99 VAL A CA 1
ATOM 816 C C . VAL A 1 99 ? 17.542 -0.621 -24.287 1.00 96.50 99 VAL A C 1
ATOM 818 O O . VAL A 1 99 ? 17.553 -0.926 -25.478 1.00 96.50 99 VAL A O 1
ATOM 821 N N . VAL A 1 100 ? 18.479 0.179 -23.769 1.00 97.25 100 VAL A N 1
ATOM 822 C CA . VAL A 1 100 ? 19.575 0.747 -24.576 1.00 97.25 100 VAL A CA 1
ATOM 823 C C . VAL A 1 100 ? 20.472 -0.350 -25.151 1.00 97.25 100 VAL A C 1
ATOM 825 O O . VAL A 1 100 ? 20.851 -0.278 -26.321 1.00 97.25 100 VAL A O 1
ATOM 828 N N . GLU A 1 101 ? 20.801 -1.373 -24.361 1.00 96.81 101 GLU A N 1
ATOM 829 C CA . GLU A 1 101 ? 21.603 -2.503 -24.838 1.00 96.81 101 GLU A CA 1
ATOM 830 C C . GLU A 1 101 ? 20.852 -3.358 -25.869 1.00 96.81 101 GLU A C 1
ATOM 832 O O . GLU A 1 101 ? 21.465 -3.848 -26.819 1.00 96.81 101 GLU A O 1
ATOM 837 N N . GLU A 1 102 ? 19.533 -3.511 -25.736 1.00 97.19 102 GLU A N 1
ATOM 838 C CA . GLU A 1 102 ? 18.705 -4.187 -26.740 1.00 97.19 102 GLU A CA 1
ATOM 839 C C . GLU A 1 102 ? 18.703 -3.429 -28.075 1.00 97.19 102 GLU A C 1
ATOM 841 O O . GLU A 1 102 ? 18.993 -4.017 -29.119 1.00 97.19 102 GLU A O 1
ATOM 846 N N . ILE A 1 103 ? 18.486 -2.109 -28.039 1.00 96.94 103 ILE A N 1
ATOM 847 C CA . ILE A 1 103 ? 18.531 -1.249 -29.231 1.00 96.94 103 ILE A CA 1
ATOM 848 C C . ILE A 1 103 ? 19.912 -1.307 -29.892 1.00 96.94 103 ILE A C 1
ATOM 850 O O . ILE A 1 103 ? 20.003 -1.419 -31.115 1.00 96.94 103 ILE A O 1
ATOM 854 N N . ARG A 1 104 ? 20.996 -1.259 -29.105 1.00 96.75 104 ARG A N 1
ATOM 855 C CA . ARG A 1 104 ? 22.364 -1.338 -29.641 1.00 96.75 104 ARG A CA 1
ATOM 856 C C . ARG A 1 104 ? 22.585 -2.638 -30.416 1.00 96.75 104 ARG A C 1
ATOM 858 O O . ARG A 1 104 ? 23.090 -2.593 -31.533 1.00 96.75 104 ARG A O 1
ATOM 865 N N . ARG A 1 105 ? 22.184 -3.781 -29.849 1.00 96.25 105 ARG A N 1
ATOM 866 C CA . ARG A 1 105 ? 22.323 -5.094 -30.505 1.00 96.25 105 ARG A CA 1
ATOM 867 C C . ARG A 1 105 ? 21.547 -5.174 -31.815 1.00 96.25 105 ARG A C 1
ATOM 869 O O . ARG A 1 105 ? 22.024 -5.786 -32.765 1.00 96.25 105 ARG A O 1
ATOM 876 N N . GLU A 1 106 ? 20.366 -4.568 -31.859 1.00 96.81 106 GLU A N 1
ATOM 877 C CA . GLU A 1 106 ? 19.527 -4.541 -33.054 1.00 96.81 106 GLU A CA 1
ATOM 878 C C . GLU A 1 106 ? 20.148 -3.694 -34.174 1.00 96.81 106 GLU A C 1
ATOM 880 O O . GLU A 1 106 ? 20.201 -4.136 -35.320 1.00 96.81 106 GLU A O 1
ATOM 885 N N . ILE A 1 107 ? 20.701 -2.522 -33.844 1.00 96.56 107 ILE A N 1
ATOM 886 C CA . ILE A 1 107 ? 21.436 -1.684 -34.807 1.00 96.56 107 ILE A CA 1
ATOM 887 C C . ILE A 1 107 ? 22.635 -2.451 -35.377 1.00 96.56 107 ILE A C 1
ATOM 889 O O . ILE A 1 107 ? 22.783 -2.539 -36.593 1.00 96.56 107 ILE A O 1
ATOM 893 N N . GLU A 1 108 ? 23.448 -3.074 -34.519 1.00 96.25 108 GLU A N 1
ATOM 894 C CA . GLU A 1 108 ? 24.609 -3.862 -34.956 1.00 96.25 108 GLU A CA 1
ATOM 895 C C . GLU A 1 108 ? 24.231 -5.065 -35.834 1.00 96.25 108 GLU A C 1
ATOM 897 O O . GLU A 1 108 ? 25.052 -5.524 -36.632 1.00 96.25 108 GLU A O 1
ATOM 902 N N . ARG A 1 109 ? 23.021 -5.616 -35.670 1.00 95.81 109 ARG A N 1
ATOM 903 C CA . ARG A 1 109 ? 22.494 -6.675 -36.538 1.00 95.81 109 ARG A CA 1
ATOM 904 C C . ARG A 1 109 ? 22.158 -6.121 -37.918 1.00 95.81 109 ARG A C 1
ATOM 906 O O . ARG A 1 109 ? 22.605 -6.693 -38.904 1.00 95.81 109 ARG A O 1
ATOM 913 N N . LEU A 1 110 ? 21.422 -5.012 -37.972 1.00 94.50 110 LEU A N 1
ATOM 914 C CA . LEU A 1 110 ? 21.007 -4.365 -39.220 1.00 94.50 110 LEU A CA 1
ATOM 915 C C . LEU A 1 110 ? 22.193 -3.827 -40.032 1.00 94.50 110 LEU A C 1
ATOM 917 O O . LEU A 1 110 ? 22.135 -3.814 -41.252 1.00 94.50 110 LEU A O 1
ATOM 921 N N . GLU A 1 111 ? 23.279 -3.406 -39.379 1.00 93.25 111 GLU A N 1
ATOM 922 C CA . GLU A 1 111 ? 24.509 -2.970 -40.060 1.00 93.25 111 GLU A CA 1
ATOM 923 C C . GLU A 1 111 ? 25.321 -4.128 -40.673 1.00 93.25 111 GLU A C 1
ATOM 925 O O . GLU A 1 111 ? 26.227 -3.887 -41.473 1.00 93.25 111 GLU A O 1
ATOM 930 N N . LYS A 1 112 ? 25.042 -5.380 -40.280 1.00 87.62 112 LYS A N 1
ATOM 931 C CA . LYS A 1 112 ? 25.729 -6.588 -40.773 1.00 87.62 112 LYS A CA 1
ATOM 932 C C . LYS A 1 112 ? 24.953 -7.336 -41.866 1.00 87.62 112 LYS A C 1
ATOM 934 O O . LYS A 1 112 ? 25.501 -8.301 -42.402 1.00 87.62 112 LYS A O 1
ATOM 939 N N . GLU A 1 113 ? 23.723 -6.923 -42.165 1.00 70.25 113 GLU A N 1
ATOM 940 C CA . GLU A 1 113 ? 22.882 -7.421 -43.271 1.00 70.25 113 GLU A CA 1
ATOM 941 C C . GLU A 1 113 ? 23.057 -6.566 -44.535 1.00 70.25 113 GLU A C 1
ATOM 943 O O . GLU A 1 113 ? 23.095 -7.167 -45.635 1.00 70.25 113 GLU A O 1
#

Foldseek 3Di:
DVLVVLQVVFDADPVQAGEDEDPVNVLVNLLVCVVVVDDLVRSVVCCVVRHDYHPCCCVPPPVVVCSVVRHNPDDDDPVNVVVVVVVVVVVVVVVVVVVVVVVVVVVVVVVVD